Protein AF-A0A389MUG4-F1 (afdb_monomer)

Foldseek 3Di:
DDLVVLLVVLQVQLQDDDPPNPDLVSSLVRSLVSLVVCCVVVVDPPVCSVVSNVVSVVCSVVVVD

Solvent-accessible surface area (backbone atoms only — not comparable to full-atom values): 3725 Å² total; per-residue (Å²): 119,54,71,70,56,52,51,53,50,22,53,48,46,30,72,56,76,99,61,78,90,79,48,61,64,62,22,46,54,43,21,48,52,45,50,52,49,35,34,75,72,64,56,36,64,67,90,47,47,68,56,50,51,50,52,51,52,52,34,43,76,71,68,78,86

Mean predicted aligned error: 4.14 Å

Radius of gyration: 11.11 Å; Cα contacts (8 Å, |Δi|>4): 60; chains: 1; bounding box: 26×22×29 Å

Structure (mmCIF, N/CA/C/O backbone):
data_AF-A0A389MUG4-F1
#
_entry.id   AF-A0A389MUG4-F1
#
loop_
_atom_site.group_PDB
_atom_site.id
_atom_site.type_symbol
_atom_site.label_atom_id
_atom_site.label_alt_id
_atom_site.label_comp_id
_atom_site.label_asym_id
_atom_site.label_entity_id
_atom_site.label_seq_id
_atom_site.pdbx_PDB_ins_code
_atom_site.Cartn_x
_atom_site.Cartn_y
_atom_site.Cartn_z
_atom_site.occupancy
_atom_site.B_iso_or_equiv
_atom_site.auth_seq_id
_atom_site.auth_comp_id
_atom_site.auth_asym_id
_atom_site.auth_atom_id
_atom_site.pdbx_PDB_model_num
ATOM 1 N N . MET A 1 1 ? -3.808 -6.690 13.363 1.00 82.19 1 MET A N 1
ATOM 2 C CA . MET A 1 1 ? -2.586 -6.616 12.534 1.00 82.19 1 MET A CA 1
ATOM 3 C C . MET A 1 1 ? -1.830 -5.337 12.888 1.00 82.19 1 MET A C 1
ATOM 5 O O . MET A 1 1 ? -2.480 -4.390 13.319 1.00 82.19 1 MET A O 1
ATOM 9 N N . THR A 1 2 ? -0.499 -5.293 12.776 1.00 93.31 2 THR A N 1
ATOM 10 C CA . THR A 1 2 ? 0.287 -4.055 12.969 1.00 93.31 2 THR A CA 1
ATOM 11 C C . THR A 1 2 ? 0.683 -3.455 11.619 1.00 93.31 2 THR A C 1
ATOM 13 O O . THR A 1 2 ? 0.647 -4.143 10.598 1.00 93.31 2 THR A O 1
ATOM 16 N N . PHE A 1 3 ? 1.100 -2.185 11.615 1.00 92.94 3 PHE A N 1
ATOM 17 C CA . PHE A 1 3 ? 1.633 -1.529 10.417 1.00 92.94 3 PHE A CA 1
ATOM 18 C C . PHE A 1 3 ? 2.811 -2.308 9.807 1.00 92.94 3 PHE A C 1
ATOM 20 O O . PHE A 1 3 ? 2.779 -2.641 8.629 1.00 92.94 3 PHE A O 1
ATOM 27 N N . GLU A 1 4 ? 3.799 -2.682 10.627 1.00 96.38 4 GLU A N 1
ATOM 28 C CA . GLU A 1 4 ? 4.991 -3.414 10.169 1.00 96.38 4 GLU A CA 1
ATOM 29 C C . GLU A 1 4 ? 4.648 -4.760 9.513 1.00 96.38 4 GLU A C 1
ATOM 31 O O . GLU A 1 4 ? 5.261 -5.140 8.516 1.00 96.38 4 GLU A O 1
ATOM 36 N N . SER A 1 5 ? 3.637 -5.479 10.026 1.00 94.75 5 SER A N 1
ATOM 37 C CA . SER A 1 5 ? 3.196 -6.727 9.388 1.0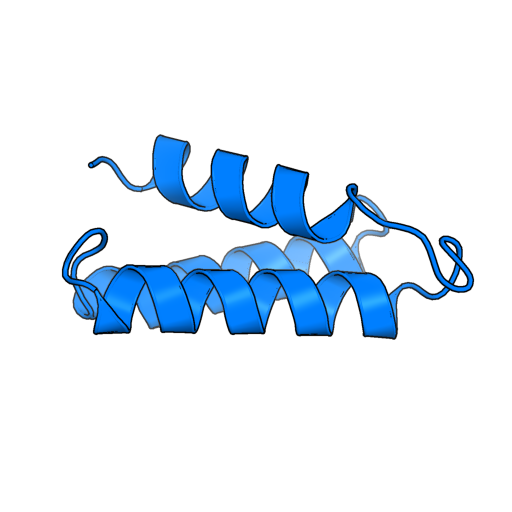0 94.75 5 SER A CA 1
ATOM 38 C C . SER A 1 5 ? 2.523 -6.480 8.038 1.00 94.75 5 SER A C 1
ATOM 40 O O . SER A 1 5 ? 2.817 -7.194 7.086 1.00 94.75 5 SER A O 1
ATOM 42 N N . ALA A 1 6 ? 1.690 -5.439 7.931 1.00 92.94 6 ALA A N 1
ATOM 43 C CA . ALA A 1 6 ? 1.029 -5.089 6.677 1.00 92.94 6 ALA A CA 1
ATOM 44 C C . ALA A 1 6 ? 2.046 -4.672 5.606 1.00 92.94 6 ALA A C 1
ATOM 46 O O . ALA A 1 6 ? 1.969 -5.128 4.468 1.00 92.94 6 ALA A O 1
ATOM 47 N N . LEU A 1 7 ? 3.050 -3.875 5.987 1.00 94.12 7 LEU A N 1
ATOM 48 C CA . LEU A 1 7 ? 4.140 -3.480 5.098 1.00 94.12 7 LEU A CA 1
ATOM 49 C C . LEU A 1 7 ? 4.956 -4.697 4.637 1.00 94.12 7 LEU A C 1
ATOM 51 O O . LEU A 1 7 ? 5.258 -4.829 3.452 1.00 94.12 7 LEU A O 1
ATOM 55 N N . SER A 1 8 ? 5.267 -5.628 5.546 1.00 94.12 8 SER A N 1
ATOM 56 C CA . SER A 1 8 ? 5.938 -6.883 5.187 1.00 94.12 8 SER A CA 1
ATOM 57 C C . SER A 1 8 ? 5.122 -7.725 4.202 1.00 94.12 8 SER A C 1
ATOM 59 O O . SER A 1 8 ? 5.711 -8.337 3.308 1.00 94.12 8 SER A O 1
ATOM 61 N N . ASP A 1 9 ? 3.801 -7.793 4.359 1.00 92.31 9 ASP A N 1
ATOM 62 C CA . ASP A 1 9 ? 2.936 -8.552 3.454 1.00 92.31 9 ASP A CA 1
ATOM 63 C C . ASP A 1 9 ? 2.842 -7.882 2.075 1.00 92.31 9 ASP A C 1
ATOM 65 O O . ASP A 1 9 ? 2.973 -8.567 1.062 1.00 92.31 9 ASP A O 1
ATOM 69 N N . CYS A 1 10 ? 2.748 -6.549 2.014 1.00 90.06 10 CYS A N 1
ATOM 70 C CA . CYS A 1 10 ? 2.788 -5.799 0.752 1.00 90.06 10 CYS A CA 1
ATOM 71 C C . CYS A 1 10 ? 4.116 -5.999 0.001 1.00 90.06 10 CYS A C 1
ATOM 73 O O . CYS A 1 10 ? 4.113 -6.247 -1.205 1.00 90.06 10 CYS A O 1
ATOM 75 N N . ARG A 1 11 ? 5.257 -5.979 0.705 1.00 92.88 11 ARG A N 1
ATOM 76 C CA . ARG A 1 11 ? 6.580 -6.272 0.115 1.00 92.88 11 ARG A CA 1
ATOM 77 C C . ARG A 1 11 ? 6.676 -7.705 -0.419 1.00 92.88 11 ARG A C 1
ATOM 79 O O . ARG A 1 11 ? 7.274 -7.945 -1.470 1.00 92.88 11 ARG A O 1
ATOM 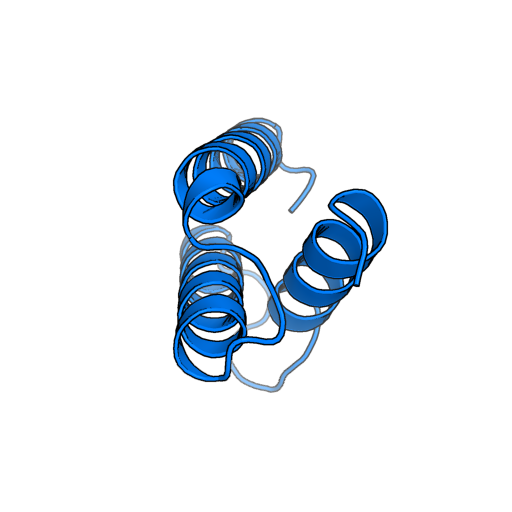86 N N . ARG A 1 12 ? 6.075 -8.682 0.273 1.00 90.44 12 ARG A N 1
ATOM 87 C CA . ARG A 1 12 ? 5.976 -10.055 -0.253 1.00 90.44 12 ARG A CA 1
ATOM 88 C C . ARG A 1 12 ? 5.092 -10.127 -1.487 1.00 90.44 12 ARG A C 1
ATOM 90 O O . ARG A 1 12 ? 5.476 -10.795 -2.437 1.00 90.44 12 ARG A O 1
ATOM 97 N N . ALA A 1 13 ? 3.954 -9.435 -1.496 1.00 88.62 13 ALA A N 1
ATOM 98 C CA . ALA A 1 13 ? 3.082 -9.390 -2.663 1.00 88.62 13 ALA A CA 1
ATOM 99 C C . ALA A 1 1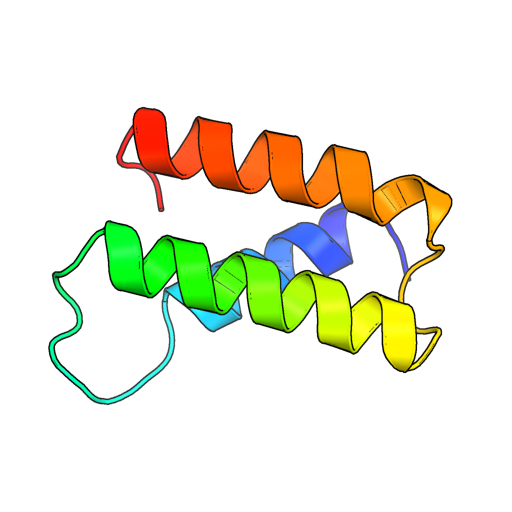3 ? 3.836 -8.827 -3.878 1.00 88.62 13 ALA A C 1
ATOM 101 O O . ALA A 1 13 ? 3.851 -9.469 -4.926 1.00 88.62 13 ALA A O 1
ATOM 102 N N . ALA A 1 14 ? 4.557 -7.712 -3.709 1.00 87.69 14 ALA A N 1
ATOM 103 C CA . ALA A 1 14 ? 5.402 -7.110 -4.744 1.00 87.69 14 ALA A CA 1
ATOM 104 C C . ALA A 1 14 ? 6.425 -8.096 -5.336 1.00 87.69 14 ALA A C 1
ATOM 106 O O . ALA A 1 14 ? 6.584 -8.184 -6.553 1.00 87.69 14 ALA A O 1
ATOM 107 N N . SER A 1 15 ? 7.075 -8.880 -4.472 1.00 83.94 15 SER A N 1
ATOM 108 C CA . SER A 1 15 ? 8.122 -9.838 -4.853 1.00 83.94 15 SER A CA 1
ATOM 109 C C . SER A 1 15 ? 7.598 -11.212 -5.295 1.00 83.94 15 SER A C 1
ATOM 111 O O . SER A 1 15 ? 8.353 -11.992 -5.875 1.00 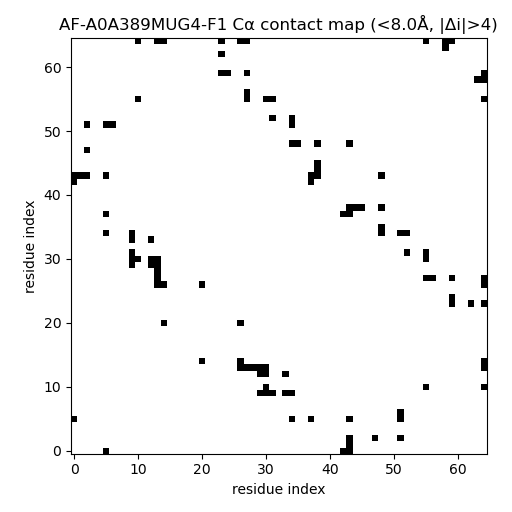83.94 15 SER A O 1
ATOM 113 N N . SER A 1 16 ? 6.315 -11.528 -5.081 1.00 76.31 16 SER A N 1
ATOM 114 C CA . SER A 1 16 ? 5.726 -12.815 -5.470 1.00 76.31 16 SER A CA 1
ATOM 115 C C . SER A 1 16 ? 4.939 -12.722 -6.791 1.00 76.31 16 SER A C 1
ATOM 117 O O . SER A 1 16 ? 3.935 -12.018 -6.860 1.00 76.31 16 SER A O 1
ATOM 119 N N . GLY A 1 17 ? 5.351 -13.475 -7.826 1.00 60.38 17 GLY A N 1
ATOM 120 C CA . GLY A 1 17 ? 4.429 -14.009 -8.851 1.00 60.38 17 GLY A CA 1
ATOM 121 C C . GLY A 1 17 ? 4.611 -13.635 -10.342 1.00 60.38 17 GLY A C 1
ATOM 122 O O . GLY A 1 17 ? 4.105 -12.625 -10.812 1.00 60.38 17 GLY A O 1
ATOM 123 N N . PHE A 1 18 ? 5.205 -14.574 -11.095 1.00 55.00 18 PHE A N 1
ATOM 124 C CA . PHE A 1 18 ? 4.727 -15.218 -12.347 1.00 55.00 18 PHE A CA 1
ATOM 125 C C . PHE A 1 18 ? 4.510 -14.479 -13.696 1.00 55.00 18 PHE A C 1
ATOM 127 O O . PHE A 1 18 ? 4.319 -15.172 -14.694 1.00 55.00 18 PHE A O 1
ATOM 134 N N . LEU A 1 19 ? 4.618 -13.154 -13.822 1.00 49.88 19 LEU A N 1
ATOM 135 C CA . LEU A 1 19 ? 4.669 -12.462 -15.131 1.00 49.88 19 LEU A CA 1
ATOM 136 C C . LEU A 1 19 ? 5.704 -11.329 -15.070 1.00 49.88 19 LEU A C 1
ATOM 138 O O . LEU A 1 19 ? 5.640 -10.535 -14.140 1.00 49.88 19 LEU A O 1
ATOM 142 N N . LEU A 1 20 ? 6.666 -11.323 -16.012 1.00 56.56 20 LEU A N 1
ATOM 143 C CA . LEU A 1 20 ? 7.802 -10.381 -16.152 1.00 56.56 20 LEU A CA 1
ATOM 144 C C . LEU A 1 20 ? 8.209 -9.706 -14.827 1.00 56.56 20 LEU A C 1
ATOM 146 O O . LEU A 1 20 ? 7.938 -8.533 -14.597 1.00 56.56 20 LEU A O 1
ATOM 150 N N . ALA A 1 21 ? 8.852 -10.473 -13.946 1.00 57.56 21 ALA A N 1
ATOM 151 C CA . ALA A 1 21 ? 9.205 -10.083 -12.578 1.00 57.56 21 ALA A CA 1
ATOM 152 C C . ALA A 1 21 ? 10.251 -8.944 -12.452 1.00 57.56 21 ALA A C 1
ATOM 154 O O . ALA A 1 21 ? 10.762 -8.731 -11.358 1.00 57.56 21 ALA A O 1
ATOM 155 N N . ASP A 1 22 ? 10.546 -8.213 -13.530 1.00 67.12 22 ASP A N 1
ATOM 156 C CA . ASP A 1 22 ? 11.569 -7.159 -13.575 1.00 67.12 22 ASP A CA 1
ATOM 157 C C . ASP A 1 22 ? 11.006 -5.742 -13.768 1.00 67.12 22 ASP A C 1
ATOM 159 O O . ASP A 1 22 ? 11.771 -4.782 -13.715 1.00 67.12 22 ASP A O 1
ATOM 163 N N . ASP A 1 23 ? 9.694 -5.569 -13.972 1.00 84.31 23 ASP A N 1
ATOM 164 C CA . ASP A 1 23 ? 9.116 -4.226 -14.090 1.00 84.31 23 ASP A CA 1
ATOM 165 C C . ASP A 1 23 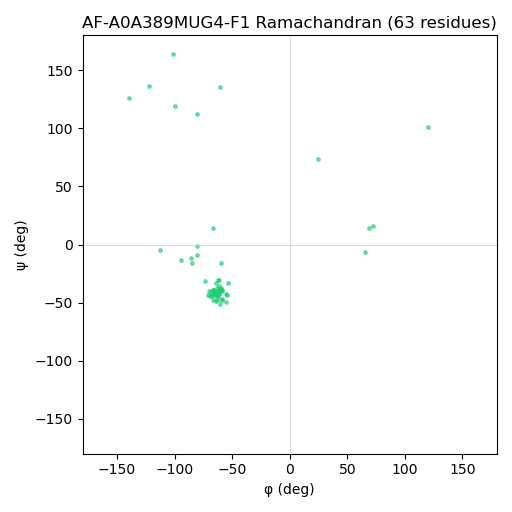? 8.895 -3.604 -12.688 1.00 84.31 23 ASP A C 1
ATOM 167 O O . ASP A 1 23 ? 8.070 -4.109 -11.912 1.00 84.31 23 ASP A O 1
ATOM 171 N N . PRO A 1 24 ? 9.638 -2.543 -12.305 1.00 86.00 24 PRO A N 1
ATOM 172 C CA . PRO A 1 24 ? 9.467 -1.870 -11.016 1.00 86.00 24 PRO A CA 1
ATOM 173 C C . PRO A 1 24 ? 8.071 -1.261 -10.837 1.00 86.00 24 PRO A C 1
ATOM 175 O O . PRO A 1 24 ? 7.571 -1.246 -9.709 1.00 86.00 24 PRO A O 1
ATOM 178 N N . ASP A 1 25 ? 7.423 -0.825 -11.918 1.00 87.94 25 ASP A N 1
ATOM 179 C CA . ASP A 1 25 ? 6.091 -0.228 -11.857 1.00 87.94 25 ASP A CA 1
ATOM 180 C C . ASP A 1 25 ? 5.051 -1.310 -11.541 1.00 87.94 25 ASP A C 1
ATOM 182 O O . ASP A 1 25 ? 4.235 -1.149 -10.633 1.00 87.94 25 ASP A O 1
ATOM 186 N N . ALA A 1 26 ? 5.159 -2.482 -12.177 1.00 88.56 26 ALA A N 1
ATOM 187 C CA . ALA A 1 26 ? 4.273 -3.617 -11.903 1.00 88.56 26 ALA A CA 1
ATOM 188 C C . ALA A 1 26 ? 4.421 -4.161 -10.466 1.00 88.56 26 ALA A C 1
ATOM 190 O O . ALA A 1 26 ? 3.448 -4.635 -9.869 1.00 88.56 26 ALA A O 1
ATOM 191 N N . ARG A 1 27 ? 5.633 -4.102 -9.891 1.00 89.44 27 ARG A N 1
ATOM 192 C CA . ARG A 1 27 ? 5.880 -4.475 -8.485 1.00 89.44 27 ARG A CA 1
ATOM 193 C C . ARG A 1 27 ? 5.202 -3.499 -7.525 1.00 89.44 27 ARG A C 1
ATOM 195 O O . ARG A 1 27 ? 4.546 -3.942 -6.579 1.00 89.44 27 ARG A O 1
ATOM 202 N N . LEU A 1 28 ? 5.303 -2.196 -7.795 1.00 92.69 28 LEU A N 1
ATOM 203 C CA . LEU A 1 28 ? 4.634 -1.159 -7.011 1.00 92.69 28 LEU A CA 1
ATOM 204 C C . LEU A 1 28 ? 3.106 -1.273 -7.103 1.00 92.69 28 LEU A C 1
ATOM 206 O O . LEU A 1 28 ? 2.444 -1.289 -6.067 1.00 92.69 28 LEU A O 1
ATOM 210 N N . GLU A 1 29 ? 2.543 -1.398 -8.307 1.00 92.81 29 GLU A N 1
ATOM 211 C CA . GLU A 1 29 ? 1.092 -1.529 -8.509 1.00 92.81 29 GLU A CA 1
ATOM 212 C C . GLU A 1 29 ? 0.505 -2.696 -7.710 1.00 92.81 29 GLU A C 1
ATOM 214 O O . GLU A 1 29 ? -0.524 -2.551 -7.050 1.00 92.81 29 GLU A O 1
ATOM 219 N N . ARG A 1 30 ? 1.195 -3.840 -7.694 1.00 90.94 30 ARG A N 1
ATOM 220 C CA . ARG A 1 30 ? 0.767 -5.015 -6.928 1.00 90.94 30 ARG A CA 1
ATOM 221 C C . ARG A 1 30 ? 0.831 -4.787 -5.421 1.00 90.94 30 ARG A C 1
ATOM 223 O O . ARG A 1 30 ? -0.057 -5.237 -4.701 1.00 90.94 30 ARG A O 1
ATOM 230 N N . ALA A 1 31 ? 1.867 -4.101 -4.941 1.00 93.69 31 ALA A N 1
ATOM 231 C CA . ALA A 1 31 ? 2.001 -3.777 -3.526 1.00 93.69 31 ALA A CA 1
ATOM 232 C C . ALA A 1 31 ? 0.878 -2.842 -3.050 1.00 93.69 31 ALA A C 1
ATOM 234 O O . ALA A 1 31 ? 0.330 -3.049 -1.969 1.00 93.69 31 ALA A O 1
ATOM 235 N N . LEU A 1 32 ? 0.520 -1.847 -3.871 1.00 95.50 32 LEU A N 1
ATOM 236 C CA . LEU A 1 32 ? -0.585 -0.923 -3.600 1.00 95.50 32 LEU A CA 1
ATOM 237 C C . LEU A 1 32 ? -1.934 -1.652 -3.622 1.00 95.50 32 LEU A C 1
ATOM 239 O O . LEU A 1 32 ? -2.695 -1.545 -2.667 1.00 95.50 32 LEU A O 1
ATOM 243 N N . ALA A 1 33 ? -2.186 -2.474 -4.645 1.00 94.88 33 ALA A N 1
ATOM 244 C CA . ALA A 1 33 ? -3.412 -3.264 -4.733 1.00 94.88 33 ALA A CA 1
ATOM 245 C C . ALA A 1 33 ? -3.585 -4.203 -3.527 1.00 94.88 33 ALA A C 1
ATOM 247 O O . ALA A 1 33 ? -4.682 -4.333 -2.988 1.00 94.88 33 ALA A O 1
ATOM 248 N N . TRP A 1 34 ? -2.494 -4.815 -3.053 1.00 95.19 34 TRP A N 1
ATOM 249 C CA . TRP A 1 34 ? -2.537 -5.636 -1.845 1.00 95.19 34 TRP A CA 1
ATOM 250 C C . TRP A 1 34 ? -2.841 -4.814 -0.585 1.00 95.19 34 TRP A C 1
ATOM 252 O O . TRP A 1 34 ? -3.609 -5.264 0.262 1.00 95.19 34 TRP A O 1
ATOM 262 N N . ALA A 1 35 ? -2.289 -3.603 -0.454 1.00 95.56 35 ALA A N 1
ATOM 263 C CA . ALA A 1 35 ? -2.608 -2.708 0.660 1.00 95.56 35 ALA A CA 1
ATOM 264 C C . ALA A 1 35 ? -4.099 -2.316 0.674 1.00 95.56 35 ALA A C 1
ATOM 266 O O . ALA A 1 35 ? -4.727 -2.348 1.738 1.00 95.56 35 ALA A O 1
ATOM 267 N N . ASP A 1 36 ? -4.671 -2.024 -0.497 1.00 96.19 36 ASP A N 1
ATOM 268 C CA . ASP A 1 36 ? -6.100 -1.742 -0.664 1.00 96.19 36 ASP A CA 1
ATOM 269 C C . ASP A 1 36 ? -6.967 -2.955 -0.288 1.00 96.19 36 ASP A C 1
ATOM 271 O O . ASP A 1 36 ? -7.960 -2.814 0.430 1.00 96.19 36 ASP A O 1
ATOM 275 N N . ASP A 1 37 ? -6.579 -4.163 -0.710 1.00 95.56 37 ASP A N 1
ATOM 276 C CA . ASP A 1 37 ? -7.280 -5.399 -0.353 1.00 95.56 37 ASP A CA 1
ATOM 277 C C . ASP A 1 37 ? -7.250 -5.664 1.159 1.00 95.56 37 ASP A C 1
ATOM 279 O O . ASP A 1 37 ? -8.287 -5.969 1.752 1.00 95.56 37 ASP A O 1
ATOM 283 N N . LEU A 1 38 ? -6.101 -5.467 1.814 1.00 93.12 38 LEU A N 1
ATOM 284 C CA . LEU A 1 38 ? -5.979 -5.598 3.268 1.00 93.12 38 LEU A CA 1
ATOM 285 C C . LEU A 1 38 ? -6.881 -4.607 4.024 1.00 93.12 38 LEU A C 1
ATOM 287 O O . LEU A 1 38 ? -7.455 -4.962 5.058 1.00 93.12 38 LEU A O 1
ATOM 291 N N . ALA A 1 39 ? -7.011 -3.371 3.533 1.00 94.38 39 ALA A N 1
ATOM 292 C CA . ALA A 1 39 ? -7.914 -2.380 4.115 1.00 94.38 39 ALA A CA 1
ATOM 293 C C . ALA A 1 39 ? -9.386 -2.755 3.878 1.00 94.38 39 ALA A C 1
ATOM 295 O O . ALA A 1 39 ? -10.190 -2.737 4.812 1.00 94.38 39 ALA A O 1
ATOM 296 N N . ARG A 1 40 ? -9.728 -3.182 2.656 1.00 95.38 40 ARG A N 1
ATOM 297 C CA . ARG A 1 40 ? -11.077 -3.621 2.265 1.00 95.38 40 ARG A CA 1
ATOM 298 C C . ARG A 1 40 ? -11.559 -4.834 3.061 1.00 95.38 40 ARG A C 1
ATOM 300 O O . ARG A 1 40 ? -12.742 -4.923 3.379 1.00 95.38 40 ARG A O 1
ATOM 307 N N . GLU A 1 41 ? -10.661 -5.755 3.399 1.00 95.31 41 GLU A N 1
ATOM 308 C CA . GLU A 1 41 ? -10.957 -6.916 4.249 1.00 95.31 41 GLU A CA 1
ATOM 309 C C . GLU A 1 41 ? -10.964 -6.588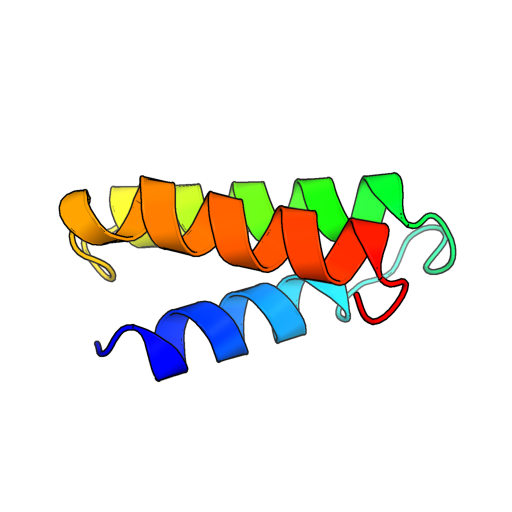 5.754 1.00 95.31 41 GLU A C 1
ATOM 311 O O . GLU A 1 41 ? -11.239 -7.458 6.582 1.00 95.31 41 GLU A O 1
ATOM 316 N N . GLY A 1 42 ? -10.678 -5.337 6.138 1.00 93.38 42 GLY A N 1
ATOM 317 C CA . GLY A 1 42 ? -10.605 -4.909 7.537 1.00 93.38 42 GLY A CA 1
ATOM 318 C C . GLY A 1 42 ? -9.410 -5.496 8.296 1.00 93.38 42 GLY A C 1
ATOM 319 O O . GLY A 1 42 ? -9.368 -5.446 9.528 1.00 93.38 42 GLY A O 1
ATOM 320 N N . LEU A 1 43 ? -8.431 -6.057 7.579 1.00 93.50 43 LEU A N 1
ATOM 321 C CA . LEU A 1 43 ? -7.200 -6.597 8.153 1.00 93.50 43 LEU A CA 1
ATOM 322 C C . LEU A 1 43 ? -6.262 -5.470 8.594 1.00 93.50 43 LEU A C 1
ATOM 324 O O . LEU A 1 43 ? -5.550 -5.618 9.591 1.00 93.50 43 LEU A O 1
ATOM 328 N N . VAL A 1 44 ? -6.310 -4.330 7.899 1.00 91.31 44 VAL A N 1
ATOM 329 C CA . VAL A 1 44 ? -5.563 -3.105 8.206 1.00 91.31 44 VAL A CA 1
ATOM 330 C C . VAL A 1 44 ? -6.536 -1.933 8.402 1.00 91.31 44 VAL A C 1
ATOM 332 O O . VAL A 1 44 ? -7.459 -1.778 7.608 1.00 91.31 44 VAL A O 1
ATOM 335 N N . PRO A 1 45 ? -6.353 -1.079 9.429 1.00 93.81 45 PRO A N 1
ATOM 336 C CA . PRO A 1 45 ? -7.130 0.152 9.562 1.00 93.81 45 PRO A CA 1
ATOM 337 C C . PRO A 1 45 ? -6.930 1.084 8.361 1.00 93.81 45 PRO A C 1
ATOM 339 O O . PRO A 1 45 ? -5.789 1.357 7.994 1.00 93.81 45 PRO A O 1
ATOM 342 N N . GLU A 1 46 ? -8.006 1.668 7.827 1.00 92.25 46 GLU A N 1
ATOM 343 C CA . GLU A 1 46 ? -7.937 2.636 6.713 1.00 92.25 46 GLU A CA 1
ATOM 344 C C . GLU A 1 46 ? -6.973 3.803 6.994 1.00 92.25 46 GLU A C 1
ATOM 346 O O . GLU A 1 46 ? -6.265 4.257 6.102 1.00 92.25 46 GLU A O 1
ATOM 351 N N . ALA A 1 47 ? -6.849 4.225 8.259 1.00 92.06 47 ALA A N 1
ATOM 352 C CA . ALA A 1 47 ? -5.905 5.263 8.684 1.00 92.06 47 ALA A CA 1
ATOM 353 C C . ALA A 1 47 ? -4.422 4.927 8.409 1.00 92.06 47 ALA A C 1
ATOM 355 O O . ALA A 1 47 ? -3.567 5.809 8.482 1.00 92.06 47 ALA A O 1
ATOM 356 N N . PHE A 1 48 ? -4.086 3.662 8.140 1.00 93.88 48 PHE A N 1
ATOM 357 C CA . PHE A 1 48 ? -2.732 3.234 7.783 1.00 93.88 48 PHE A CA 1
ATOM 358 C C . PHE A 1 48 ? -2.503 3.168 6.271 1.00 93.88 48 PHE A C 1
ATOM 360 O O . PHE A 1 48 ? -1.345 3.086 5.864 1.00 93.88 48 PHE A O 1
ATOM 367 N N . LEU A 1 49 ? -3.557 3.227 5.452 1.00 94.81 49 LEU A N 1
ATOM 368 C CA . LEU A 1 49 ? -3.477 3.017 4.007 1.00 94.81 49 LEU A CA 1
ATOM 369 C C . LEU A 1 49 ? -2.617 4.086 3.322 1.00 94.81 49 LEU A C 1
ATOM 371 O O . LEU A 1 49 ? -1.672 3.754 2.611 1.00 94.81 49 LEU A O 1
ATOM 375 N N . ASP A 1 50 ? -2.850 5.362 3.637 1.00 95.75 50 ASP A N 1
ATOM 376 C CA . ASP A 1 50 ? -2.051 6.471 3.098 1.00 95.75 50 ASP A CA 1
ATOM 377 C C . ASP A 1 50 ? -0.565 6.334 3.450 1.00 95.75 50 ASP A C 1
ATOM 379 O O . ASP A 1 50 ? 0.314 6.567 2.616 1.00 95.75 50 ASP A O 1
ATOM 383 N N . ARG A 1 51 ? -0.274 5.907 4.686 1.00 96.81 51 ARG A N 1
ATOM 384 C CA . ARG A 1 51 ? 1.100 5.680 5.140 1.00 96.81 51 ARG A CA 1
ATOM 385 C C . ARG A 1 51 ? 1.734 4.487 4.423 1.00 96.81 51 ARG A C 1
ATOM 387 O O . ARG A 1 51 ? 2.876 4.601 3.993 1.00 96.81 51 ARG A O 1
ATOM 394 N N . LEU A 1 52 ? 1.011 3.375 4.263 1.00 96.56 52 LEU A N 1
ATOM 395 C CA . LEU A 1 52 ? 1.484 2.203 3.516 1.00 96.56 52 LEU A CA 1
ATOM 396 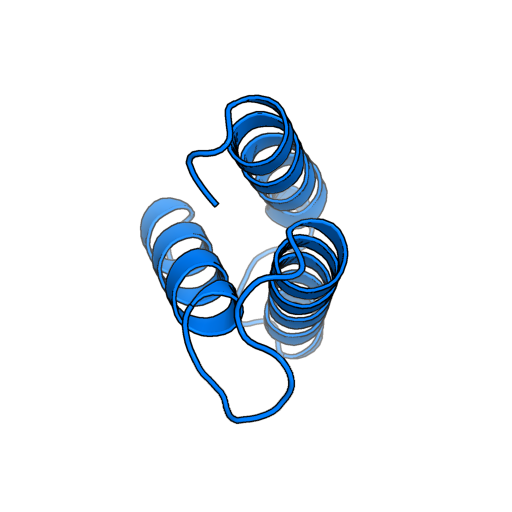C C . LEU A 1 52 ? 1.806 2.573 2.067 1.00 96.56 52 LEU A C 1
ATOM 398 O O . LEU A 1 52 ? 2.892 2.273 1.582 1.00 96.56 52 LEU A O 1
ATOM 402 N N . HIS A 1 53 ? 0.908 3.296 1.399 1.00 97.25 53 HIS A N 1
ATOM 403 C CA . HIS A 1 53 ? 1.129 3.774 0.038 1.00 97.25 53 HIS A CA 1
ATOM 404 C C . HIS A 1 53 ? 2.347 4.699 -0.069 1.00 97.25 53 HIS A C 1
ATOM 406 O O . HIS A 1 53 ? 3.083 4.634 -1.054 1.00 97.25 53 HIS A O 1
ATOM 412 N N . GLY A 1 54 ? 2.570 5.556 0.933 1.00 97.31 54 GLY A N 1
ATOM 413 C CA . GLY A 1 54 ? 3.749 6.415 1.019 1.00 97.31 54 GLY A CA 1
ATOM 414 C C . G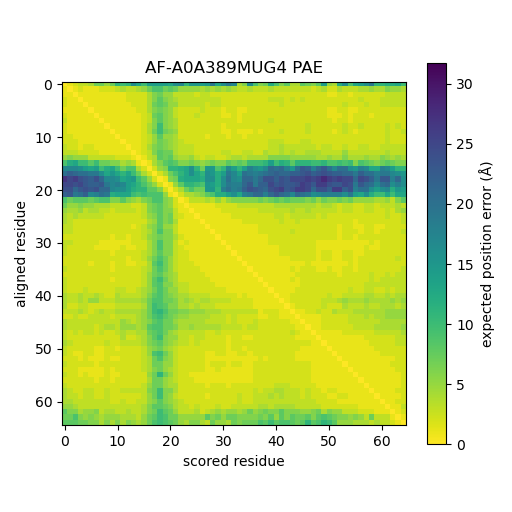LY A 1 54 ? 5.059 5.627 1.087 1.00 97.31 54 GLY A C 1
ATOM 415 O O . GLY A 1 54 ? 5.949 5.874 0.274 1.00 97.31 54 GLY A O 1
ATOM 416 N N . GLU A 1 55 ? 5.160 4.656 2.001 1.00 97.62 55 GLU A N 1
ATOM 417 C CA . GLU A 1 55 ? 6.365 3.822 2.153 1.00 97.62 55 GLU A CA 1
ATOM 418 C C . GLU A 1 55 ? 6.652 3.002 0.887 1.00 97.62 55 GLU A C 1
ATOM 420 O O . GLU A 1 55 ? 7.773 3.008 0.386 1.00 97.62 55 GLU A O 1
ATOM 425 N N . LEU A 1 56 ? 5.631 2.367 0.299 1.00 96.06 56 LEU A N 1
ATOM 426 C CA . LEU A 1 56 ? 5.798 1.556 -0.913 1.00 96.06 56 LEU A CA 1
ATOM 427 C C . LEU A 1 56 ? 6.283 2.400 -2.106 1.00 96.06 56 LEU A C 1
ATOM 429 O O . LEU A 1 56 ? 7.171 1.984 -2.849 1.00 96.06 56 LEU A O 1
ATOM 433 N N . ARG A 1 57 ? 5.766 3.625 -2.275 1.00 95.69 57 ARG A N 1
ATOM 434 C CA . ARG A 1 57 ? 6.253 4.549 -3.317 1.00 95.69 57 ARG A CA 1
ATOM 435 C C . ARG A 1 57 ? 7.683 5.015 -3.056 1.00 95.69 57 ARG A C 1
ATOM 437 O O . ARG A 1 57 ? 8.461 5.119 -4.002 1.00 95.69 57 ARG A O 1
ATOM 444 N N . ALA A 1 58 ? 8.037 5.287 -1.800 1.00 95.25 58 ALA A N 1
ATOM 445 C CA . ALA A 1 58 ? 9.396 5.674 -1.431 1.00 95.25 58 ALA A CA 1
ATOM 446 C C . ALA A 1 58 ? 10.399 4.537 -1.694 1.00 95.25 58 ALA A C 1
ATOM 448 O O . ALA A 1 58 ? 11.472 4.775 -2.244 1.00 95.25 58 ALA A O 1
ATOM 449 N N . GLU A 1 59 ? 10.035 3.297 -1.366 1.00 93.62 59 GLU A N 1
ATOM 450 C CA . GLU A 1 59 ? 10.854 2.109 -1.619 1.00 93.62 59 GLU A CA 1
ATOM 451 C C . GLU A 1 59 ? 11.032 1.821 -3.116 1.00 93.62 59 GLU A C 1
ATOM 453 O O . GLU A 1 59 ? 12.144 1.503 -3.541 1.00 93.62 59 GLU A O 1
ATOM 458 N N . SER A 1 60 ? 9.976 1.985 -3.921 1.00 92.31 60 SER A N 1
ATOM 459 C CA . SER A 1 60 ? 10.049 1.872 -5.384 1.00 92.31 60 SER A CA 1
ATOM 460 C C . SER A 1 60 ? 10.953 2.954 -5.991 1.00 92.31 60 SER A C 1
ATOM 462 O O . SER A 1 60 ? 11.846 2.635 -6.774 1.00 92.31 60 SER A O 1
ATOM 464 N N . ALA A 1 61 ? 10.828 4.212 -5.549 1.00 91.81 61 ALA A N 1
ATOM 465 C CA . ALA A 1 61 ? 11.718 5.297 -5.973 1.00 91.81 61 ALA A CA 1
ATOM 466 C C . ALA A 1 61 ? 13.188 5.062 -5.572 1.00 91.81 61 ALA A C 1
ATOM 468 O O . ALA A 1 61 ? 14.099 5.496 -6.277 1.00 91.81 61 ALA A O 1
ATOM 469 N N . ALA A 1 62 ? 13.426 4.367 -4.455 1.00 91.94 62 ALA A N 1
ATOM 470 C CA . ALA A 1 62 ? 14.757 3.958 -4.010 1.00 91.94 62 ALA A CA 1
ATOM 471 C C . ALA A 1 62 ? 15.286 2.690 -4.714 1.00 91.94 62 ALA A C 1
ATOM 473 O O . ALA A 1 62 ? 16.453 2.345 -4.529 1.00 91.94 62 ALA A O 1
ATOM 474 N N . GLY A 1 63 ? 14.457 1.991 -5.498 1.00 88.81 63 GLY A N 1
ATOM 475 C CA . GLY A 1 63 ? 14.806 0.726 -6.155 1.00 88.81 63 GLY A CA 1
ATOM 476 C C . GLY A 1 63 ? 14.918 -0.476 -5.207 1.00 88.81 63 GLY A C 1
ATOM 477 O O . GLY A 1 63 ? 15.494 -1.495 -5.578 1.00 88.81 63 GLY A O 1
ATOM 478 N N . SER A 1 64 ? 14.397 -0.358 -3.983 1.00 85.44 64 SER A N 1
ATOM 479 C CA . SER A 1 64 ? 14.396 -1.429 -2.971 1.00 85.44 64 SER A CA 1
ATOM 480 C C . SER A 1 64 ? 13.223 -2.399 -3.127 1.00 85.44 64 SER A C 1
ATOM 482 O O . SER A 1 64 ? 13.223 -3.470 -2.519 1.00 85.44 64 SER A O 1
ATOM 484 N N . LEU A 1 65 ? 12.221 -1.988 -3.904 1.00 81.25 65 LEU A N 1
ATOM 485 C CA . LEU A 1 65 ? 10.978 -2.701 -4.175 1.00 81.25 65 LEU A CA 1
ATOM 486 C C . LEU A 1 65 ? 11.017 -3.303 -5.568 1.00 81.25 65 LEU A C 1
ATOM 488 O O . LEU A 1 65 ? 10.533 -4.450 -5.704 1.00 81.25 65 LEU A O 1
#

Secondary structure (DSSP, 8-state):
--HHHHHHHHHHHHH--SS-TT-HHHHHHHHHHHHHHHHHTTSS-GGGHHHHHHHHHHHHHTT--

Sequence (65 aa):
MTFESALSDCRRAASSGFLLADDPDARLERALAWADDLAREGLVPEAFLDRLHGELRAESAAGSL

Near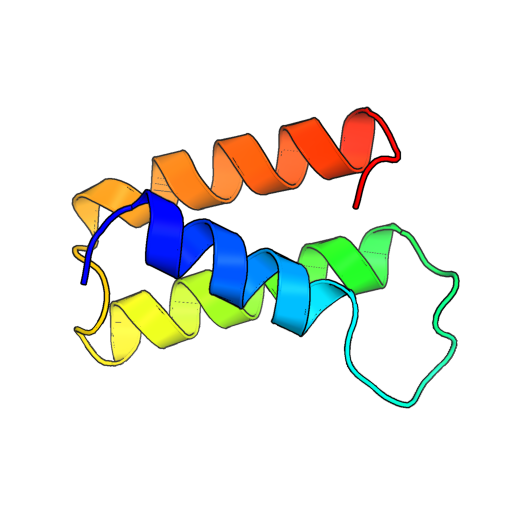est PDB structures (foldseek):
  2odm-assembly1_B  TM=6.128E-01  e=2.262E+00  Staphylococcus aureus subsp. aureus MW2
  7qcf-assembly1_A  TM=4.892E-01  e=1.796E+00  Escherichia coli K-12
  7qcf-assembly3_D-2  TM=4.940E-01  e=2.847E+00  Escherichia coli K-12
  7xdi-assembly1_F  TM=5.679E-01  e=6.754E+00  Sulfolobus spindle-shaped virus

pLDDT: mean 89.01, std 10.9, range [49.88, 97.62]